Protein AF-A0A1H3QEQ7-F1 (afdb_monomer)

Foldseek 3Di:
DDDDDPVCLVVVVPPDDDPPDVPPDPDAPVVLQVVLCVPPNALQVAAAPPPRHRFHDKAFQPSDPQWDWHDPVPRDIDIDHSDSVRIGGHHPVVRVVVVVVVVVVVVVVVVVCVVVVVVVVD

Secondary structure (DSSP, 8-state):
-----TTHHHHHHHS---TTT-SS----HHHHHHHHHHHH--GGGSB-TTT-SBP-EEEE-S--TT-EEEE-SSS-EEEE-S-GGGEEEE-HHHHHHHHHHHHHHHHHHHHHHHHHHHHTT-

Mean predicted aligned error: 10.37 Å

Organism: NCBI:txid418495

Radius of gyration: 16.48 Å; Cα contacts (8 Å, |Δi|>4): 136; chains: 1; bounding box: 51×36×34 Å

Sequence (122 aa):
MPYVDPASWENYVETGHNKGIYRKVDITYQQAHVRVRERFGKAFEYPCVYCGQQAREWSYSGCCPDVMYGDNGHGVMMYYSPNPEMYYPQCRKCHAAYDRNMADTRAAYALLKRFLGTVKAA

Nearest PDB structures (foldseek):
  8zp7-assembly1_B  TM=4.572E-01  e=3.943E-01  Candidatus Cloacimonetes bacterium ADurb.Bin088
  5xy3-assembly1_Y  TM=2.276E-01  e=5.862E+00  Trichomonas vaginalis

pLDDT: mean 76.52, std 22.05, range [31.53, 98.38]

Solvent-accessible surface area (backbone atoms only — not comparable to full-atom values): 7415 Å² total; per-residue (Å²): 133,79,84,80,56,82,76,54,58,66,53,66,73,67,78,64,76,69,94,77,76,80,72,83,68,94,65,54,46,62,55,27,57,47,48,31,36,73,74,72,44,61,28,56,83,34,51,8,79,88,76,61,47,68,10,67,37,73,42,67,68,85,80,61,94,69,64,41,78,38,51,63,87,76,87,46,75,41,74,38,46,84,54,51,86,50,47,44,33,22,25,68,70,60,44,56,50,49,54,50,54,51,51,53,53,49,51,51,49,54,51,49,51,52,56,58,53,59,64,72,75,112

Structure (mmCIF, N/CA/C/O backbone):
data_AF-A0A1H3QEQ7-F1
#
_entry.id   AF-A0A1H3QEQ7-F1
#
loop_
_atom_site.group_PDB
_atom_site.id
_atom_site.type_symbol
_atom_site.label_atom_id
_atom_site.label_alt_id
_atom_site.label_comp_id
_atom_site.label_asym_id
_atom_site.label_entity_id
_atom_site.label_seq_id
_atom_site.pdbx_PDB_ins_code
_atom_site.Cartn_x
_atom_site.Cartn_y
_atom_site.Cartn_z
_atom_site.occupancy
_atom_site.B_iso_or_equiv
_atom_site.auth_seq_id
_atom_site.auth_comp_id
_atom_site.auth_asym_id
_atom_site.auth_atom_id
_atom_site.pdbx_PDB_model_num
ATOM 1 N N . MET A 1 1 ? -12.109 -11.736 8.891 1.00 36.56 1 MET A N 1
ATOM 2 C CA . MET A 1 1 ? -11.718 -12.633 7.782 1.00 36.56 1 MET A CA 1
ATOM 3 C C . MET A 1 1 ? -10.374 -13.236 8.139 1.00 36.56 1 MET A C 1
ATOM 5 O O . MET A 1 1 ? -9.576 -12.504 8.717 1.00 36.56 1 MET A O 1
ATOM 9 N N . PRO A 1 2 ? -10.174 -14.548 7.950 1.00 31.53 2 PRO A N 1
ATOM 10 C CA . PRO A 1 2 ? -9.074 -15.248 8.588 1.00 31.53 2 PRO A CA 1
ATOM 11 C C . PRO A 1 2 ? -7.748 -14.880 7.926 1.00 31.53 2 PRO A C 1
ATOM 13 O O . PRO A 1 2 ? -7.671 -14.687 6.715 1.00 31.53 2 PRO A O 1
ATOM 16 N 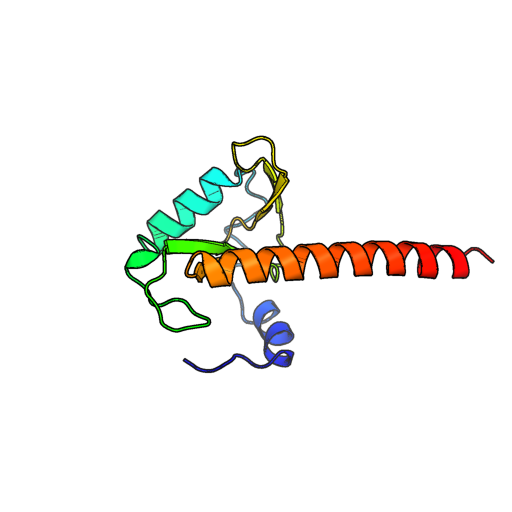N . TYR A 1 3 ? -6.727 -14.773 8.769 1.00 31.83 3 TYR A N 1
ATOM 17 C CA . TYR A 1 3 ? -5.324 -14.848 8.396 1.00 31.83 3 TYR A CA 1
ATOM 18 C C . TYR A 1 3 ? -5.139 -16.021 7.428 1.00 31.83 3 TYR A C 1
ATOM 20 O O . TYR A 1 3 ? -5.399 -17.168 7.793 1.00 31.83 3 TYR A O 1
ATOM 28 N N . VAL A 1 4 ? -4.770 -15.730 6.184 1.00 38.84 4 VAL A N 1
ATOM 29 C CA . VAL A 1 4 ? -4.324 -16.770 5.256 1.00 38.84 4 VAL A CA 1
ATOM 30 C C . VAL A 1 4 ? -2.939 -17.205 5.755 1.00 38.84 4 VAL A C 1
ATOM 32 O O . VAL A 1 4 ? -2.125 -16.350 6.087 1.00 38.84 4 VAL A O 1
ATOM 35 N N . ASP A 1 5 ? -2.703 -18.510 5.887 1.00 33.97 5 ASP A N 1
ATOM 36 C CA . ASP A 1 5 ? -1.471 -19.153 6.400 1.00 33.97 5 ASP A CA 1
ATOM 37 C C . ASP A 1 5 ? -0.335 -19.150 5.360 1.00 33.97 5 ASP A C 1
ATOM 39 O O . ASP A 1 5 ? -0.643 -19.581 4.249 1.00 33.97 5 ASP A O 1
ATOM 43 N N . PRO A 1 6 ? 0.914 -18.699 5.658 1.00 42.53 6 PRO A N 1
ATOM 44 C CA . PRO A 1 6 ? 2.067 -18.597 4.735 1.00 42.53 6 PRO A CA 1
ATOM 45 C C . PRO A 1 6 ? 2.229 -19.712 3.693 1.00 42.53 6 PRO A C 1
ATOM 47 O O . PRO A 1 6 ? 2.648 -19.440 2.568 1.00 42.53 6 PRO A O 1
ATOM 50 N N . ALA A 1 7 ? 1.841 -20.947 4.015 1.00 35.38 7 ALA A N 1
ATOM 51 C CA . ALA A 1 7 ? 1.874 -22.081 3.087 1.00 35.38 7 ALA A CA 1
ATOM 52 C C . ALA A 1 7 ? 0.805 -22.023 1.967 1.00 35.38 7 ALA A C 1
ATOM 54 O O . ALA A 1 7 ? 0.952 -22.637 0.915 1.00 35.38 7 ALA A O 1
ATOM 55 N N . SER A 1 8 ? -0.260 -21.238 2.127 1.00 39.00 8 SER A N 1
ATOM 56 C CA . SER A 1 8 ? -1.288 -21.001 1.100 1.00 39.00 8 SER A CA 1
ATOM 57 C C . SER A 1 8 ? -0.831 -20.080 -0.043 1.00 39.00 8 SER A C 1
ATOM 59 O O . SER A 1 8 ? -1.529 -19.967 -1.051 1.00 39.00 8 SER A O 1
ATOM 61 N N . TRP A 1 9 ? 0.358 -19.470 0.064 1.00 39.16 9 TRP A N 1
ATOM 62 C CA . TRP A 1 9 ? 0.957 -18.641 -0.982 1.00 39.16 9 TRP A CA 1
ATOM 63 C C . TRP A 1 9 ? 1.467 -19.506 -2.134 1.00 39.16 9 TRP A C 1
ATOM 65 O O . TRP A 1 9 ? 1.430 -19.054 -3.273 1.00 39.16 9 TRP A O 1
ATOM 75 N N . GLU A 1 10 ? 1.878 -20.749 -1.861 1.00 37.25 10 GLU A N 1
ATOM 76 C CA . GLU A 1 10 ? 2.266 -21.719 -2.893 1.00 37.25 10 GLU A CA 1
ATOM 77 C C . GLU A 1 10 ? 1.047 -22.116 -3.749 1.00 37.25 10 GLU A C 1
ATOM 79 O O . GLU A 1 10 ? 1.133 -22.150 -4.974 1.00 37.25 10 GLU A O 1
ATOM 84 N N . ASN A 1 11 ? -0.140 -22.241 -3.139 1.00 34.88 11 ASN A N 1
ATOM 85 C CA . ASN A 1 11 ? -1.393 -22.563 -3.842 1.00 34.88 11 ASN A CA 1
ATOM 86 C C . ASN A 1 11 ? -2.039 -21.369 -4.585 1.00 34.88 11 ASN A C 1
ATOM 88 O O . ASN A 1 11 ? -2.808 -21.567 -5.535 1.00 34.88 11 ASN A O 1
ATOM 92 N N . TYR A 1 12 ? -1.724 -20.123 -4.204 1.00 41.72 12 TYR A N 1
ATOM 93 C CA . TYR A 1 12 ? -2.185 -18.909 -4.904 1.00 41.72 12 TYR A CA 1
ATOM 94 C C . TYR A 1 12 ? -1.543 -18.745 -6.294 1.00 41.72 12 TYR A C 1
ATOM 96 O O . TYR A 1 12 ? -2.098 -18.069 -7.162 1.00 41.72 12 TYR A O 1
ATOM 104 N N . VAL A 1 13 ? -0.394 -19.387 -6.529 1.00 42.56 13 VAL A N 1
ATOM 105 C CA . VAL A 1 13 ? 0.276 -19.430 -7.840 1.00 42.56 13 VAL A CA 1
ATOM 106 C C . VAL A 1 13 ? -0.374 -20.469 -8.768 1.00 42.56 13 VAL A C 1
ATOM 108 O O . VAL A 1 13 ? -0.351 -20.312 -9.991 1.00 42.56 13 VAL A O 1
ATOM 111 N N . GLU A 1 14 ? -0.990 -21.514 -8.207 1.00 35.03 14 GLU A N 1
ATOM 112 C CA . GLU A 1 14 ? -1.419 -22.704 -8.955 1.00 35.03 14 GLU A CA 1
ATOM 113 C C . GLU A 1 14 ? -2.894 -22.689 -9.388 1.00 35.03 14 GLU A C 1
ATOM 115 O O . GLU A 1 14 ? -3.223 -23.205 -10.456 1.00 35.03 14 GLU A O 1
ATOM 120 N N . THR A 1 15 ? -3.791 -22.040 -8.638 1.00 38.28 15 THR A N 1
ATOM 121 C CA . THR A 1 15 ? -5.257 -22.151 -8.839 1.00 38.28 15 THR A CA 1
ATOM 122 C C . THR A 1 15 ? -5.878 -21.195 -9.869 1.00 38.28 15 THR A C 1
ATOM 124 O O . THR A 1 15 ? -7.097 -21.111 -9.995 1.00 38.28 15 THR A O 1
ATOM 127 N N . GLY A 1 16 ? -5.065 -20.557 -10.715 1.00 38.00 16 GLY A N 1
ATOM 128 C CA . GLY A 1 16 ? -5.565 -20.038 -11.992 1.00 38.00 16 GLY A CA 1
ATOM 129 C C . GLY A 1 16 ? -6.165 -18.631 -11.965 1.00 38.00 16 GLY A C 1
ATOM 130 O O . GLY A 1 16 ? -7.225 -18.393 -12.546 1.00 38.00 16 GLY A O 1
ATOM 131 N N . HIS A 1 17 ? -5.433 -17.647 -11.436 1.00 41.78 17 HIS A N 1
ATOM 132 C CA . HIS A 1 17 ? -5.620 -16.273 -11.903 1.00 41.78 17 HIS A CA 1
ATOM 133 C C . HIS A 1 17 ? -5.216 -16.185 -13.370 1.00 41.78 17 HIS A C 1
ATOM 135 O O . HIS A 1 17 ? -4.039 -16.292 -13.705 1.00 41.78 17 HIS A O 1
ATOM 141 N N . ASN A 1 18 ? -6.233 -16.045 -14.225 1.00 43.78 18 ASN A N 1
ATOM 142 C CA . ASN A 1 18 ? -6.194 -15.593 -15.613 1.00 43.78 18 ASN A CA 1
ATOM 143 C C . ASN A 1 18 ? -4.773 -15.268 -16.103 1.00 43.78 18 ASN A C 1
ATOM 145 O O . ASN A 1 18 ? -4.347 -14.110 -16.111 1.00 43.78 18 ASN A O 1
ATOM 149 N N . LYS A 1 19 ? -4.055 -16.299 -16.572 1.00 40.03 19 LYS A N 1
ATOM 150 C CA . LYS A 1 19 ? -2.711 -16.210 -17.175 1.00 40.03 19 LYS A CA 1
ATOM 151 C C . LYS A 1 19 ? -2.664 -15.320 -18.440 1.00 40.03 19 LYS A C 1
ATOM 153 O O . LYS A 1 19 ? -1.672 -15.332 -19.159 1.00 40.03 19 LYS A O 1
ATOM 158 N N . GLY A 1 20 ? -3.723 -14.557 -18.734 1.00 36.56 20 GLY A N 1
ATOM 159 C CA . GLY A 1 20 ? -3.948 -13.871 -20.002 1.00 36.56 20 GLY A CA 1
ATOM 160 C C . GLY A 1 20 ? -4.218 -12.361 -19.974 1.00 36.56 20 GLY A C 1
ATOM 161 O O . GLY A 1 20 ? -4.285 -11.809 -21.065 1.00 36.56 20 GLY A O 1
ATOM 162 N N . ILE A 1 21 ? -4.363 -11.661 -18.830 1.00 44.69 21 ILE A N 1
ATOM 163 C CA . ILE A 1 21 ? -4.815 -10.239 -18.866 1.00 44.69 21 ILE A CA 1
ATOM 164 C C . ILE A 1 21 ? -3.804 -9.211 -18.322 1.00 44.69 21 ILE A C 1
ATOM 166 O O . ILE A 1 21 ? -3.684 -8.133 -18.897 1.00 44.69 21 ILE A O 1
ATOM 170 N N . TYR A 1 22 ? -2.988 -9.521 -17.311 1.00 49.44 22 TYR A N 1
ATOM 171 C CA . TYR A 1 22 ? -1.982 -8.568 -16.792 1.00 49.44 22 TYR A CA 1
ATOM 172 C C . TYR A 1 22 ? -0.585 -8.804 -17.379 1.00 49.44 22 TYR A C 1
ATOM 174 O O . TYR A 1 22 ? 0.432 -8.712 -16.696 1.00 49.44 22 TYR A O 1
ATOM 182 N N . ARG A 1 23 ? -0.533 -9.123 -18.679 1.00 47.25 23 ARG A N 1
ATOM 183 C CA . ARG A 1 23 ? 0.700 -9.240 -19.466 1.00 47.25 23 ARG A CA 1
ATOM 184 C C . ARG A 1 23 ? 1.448 -7.907 -19.406 1.00 47.25 23 ARG A C 1
ATOM 186 O O . ARG A 1 23 ? 1.072 -6.993 -20.125 1.00 47.25 23 ARG A O 1
ATOM 193 N N . LYS A 1 24 ? 2.467 -7.815 -18.539 1.00 52.47 24 LYS A N 1
ATOM 194 C CA . LYS A 1 24 ? 3.504 -6.766 -18.483 1.00 52.47 24 LYS A CA 1
ATOM 195 C C . LYS A 1 24 ? 2.983 -5.392 -18.932 1.00 52.47 24 LYS A C 1
ATOM 197 O O . LYS A 1 24 ? 3.423 -4.850 -19.941 1.00 52.47 24 LYS A O 1
ATOM 202 N N . VAL A 1 25 ? 1.951 -4.898 -18.249 1.00 59.72 25 VAL A N 1
ATOM 203 C CA . VAL A 1 25 ? 1.358 -3.610 -18.606 1.00 59.72 25 VAL A CA 1
ATOM 204 C C . VAL A 1 25 ? 2.276 -2.537 -18.038 1.00 59.72 25 VAL A C 1
ATOM 206 O O . VAL A 1 25 ? 2.418 -2.458 -16.820 1.00 59.72 25 VAL A O 1
ATOM 209 N N . ASP A 1 26 ? 2.896 -1.740 -18.908 1.00 77.38 26 ASP A N 1
ATOM 210 C CA . ASP A 1 26 ? 3.655 -0.553 -18.509 1.00 77.38 26 ASP A CA 1
ATOM 211 C C . ASP A 1 26 ? 2.677 0.496 -17.968 1.00 77.38 26 ASP A C 1
ATOM 213 O O . ASP A 1 26 ? 2.206 1.380 -18.683 1.00 77.38 26 ASP A O 1
ATOM 217 N N . ILE A 1 27 ? 2.309 0.349 -16.696 1.00 90.00 27 ILE A N 1
ATOM 218 C CA . ILE A 1 27 ? 1.569 1.361 -15.952 1.00 90.00 27 ILE A CA 1
ATOM 219 C C . ILE A 1 27 ? 2.472 1.993 -14.911 1.00 90.00 27 ILE A C 1
ATOM 221 O O . ILE A 1 27 ? 3.366 1.348 -14.381 1.00 90.00 27 ILE A O 1
ATOM 225 N N . THR A 1 28 ? 2.204 3.244 -14.571 1.00 92.88 28 THR A N 1
ATOM 226 C CA . THR A 1 28 ? 2.872 3.930 -13.469 1.00 92.88 28 THR A CA 1
ATOM 227 C C . THR A 1 28 ? 2.273 3.534 -12.121 1.00 92.88 28 THR A C 1
ATOM 229 O O . THR A 1 28 ? 1.140 3.048 -12.034 1.00 92.88 28 THR A O 1
ATOM 232 N N . TYR A 1 29 ? 2.995 3.844 -11.042 1.00 93.50 29 TYR A N 1
ATOM 233 C CA . TYR A 1 29 ? 2.492 3.747 -9.669 1.00 93.50 29 TYR A CA 1
ATOM 234 C C . TYR A 1 29 ? 1.114 4.410 -9.512 1.00 93.50 29 TYR A C 1
ATOM 236 O O . TYR A 1 29 ? 0.196 3.856 -8.906 1.00 93.50 29 TYR A O 1
ATOM 244 N N . GLN A 1 30 ? 0.938 5.590 -10.113 1.00 95.44 30 GLN A N 1
ATOM 245 C CA . GLN A 1 30 ? -0.313 6.332 -10.006 1.00 95.44 30 GLN A CA 1
ATOM 246 C C . GLN A 1 30 ? -1.461 5.655 -10.743 1.00 95.44 30 GLN A C 1
ATOM 248 O O . GLN A 1 30 ? -2.576 5.593 -10.226 1.00 95.44 30 GLN A O 1
ATOM 253 N N . GLN A 1 31 ? -1.190 5.081 -11.913 1.00 95.00 31 GLN A N 1
ATOM 254 C CA . GLN A 1 31 ? -2.179 4.292 -12.641 1.00 95.00 31 GLN A CA 1
ATOM 255 C C . GLN A 1 31 ? -2.566 3.021 -11.876 1.00 95.00 31 GLN A C 1
ATOM 257 O O . GLN A 1 31 ? -3.745 2.669 -11.858 1.00 95.00 31 GLN A O 1
ATOM 262 N N . ALA A 1 32 ? -1.629 2.373 -11.176 1.00 94.38 32 ALA A N 1
ATOM 263 C CA . ALA A 1 32 ? -1.954 1.261 -10.282 1.00 94.38 32 ALA A CA 1
ATOM 264 C C . ALA A 1 32 ? -2.936 1.702 -9.181 1.00 94.38 32 ALA A C 1
ATOM 266 O O . ALA A 1 32 ? -3.997 1.104 -9.017 1.00 94.38 32 ALA A O 1
ATOM 267 N N . HIS A 1 33 ? -2.662 2.820 -8.503 1.00 95.94 33 HIS A N 1
ATOM 268 C CA . HIS A 1 33 ? -3.558 3.376 -7.480 1.00 95.94 33 HIS A CA 1
ATOM 269 C C . HIS A 1 33 ? -4.909 3.865 -8.021 1.00 95.94 33 HIS A C 1
ATOM 271 O O . HIS A 1 33 ? -5.904 3.870 -7.290 1.00 95.94 33 HIS A O 1
ATOM 277 N N . VAL A 1 34 ? -4.982 4.292 -9.283 1.00 95.81 34 VAL A N 1
ATOM 278 C CA . VAL A 1 34 ? -6.260 4.555 -9.959 1.00 95.81 34 VAL A CA 1
ATOM 279 C C . VAL A 1 34 ? -7.055 3.258 -10.086 1.00 95.81 34 VAL A C 1
ATOM 281 O O . VAL A 1 34 ? -8.188 3.221 -9.616 1.00 95.81 34 VAL A O 1
ATOM 284 N N . ARG A 1 35 ? -6.449 2.172 -10.581 1.00 95.31 35 ARG A N 1
ATOM 285 C CA . ARG A 1 35 ? -7.135 0.877 -10.736 1.00 95.31 35 ARG A CA 1
ATOM 286 C C . ARG A 1 35 ? -7.671 0.317 -9.424 1.00 95.31 35 ARG A C 1
ATOM 288 O O . ARG A 1 35 ? -8.785 -0.195 -9.399 1.00 95.31 35 ARG A O 1
ATOM 295 N N . VAL A 1 36 ? -6.917 0.429 -8.327 1.00 96.19 36 VAL A N 1
ATOM 296 C CA . VAL A 1 36 ? -7.396 -0.002 -6.998 1.00 96.19 36 VAL A CA 1
ATOM 297 C C . VAL A 1 36 ? -8.657 0.768 -6.607 1.00 96.19 36 VAL A C 1
ATOM 299 O O . VAL A 1 36 ? -9.636 0.169 -6.168 1.00 96.19 36 VAL A O 1
ATOM 302 N N . ARG A 1 37 ? -8.667 2.089 -6.824 1.00 96.75 37 ARG A N 1
ATOM 303 C CA . ARG A 1 37 ? -9.830 2.935 -6.524 1.00 96.75 37 ARG A CA 1
ATOM 304 C C . ARG A 1 37 ? -11.017 2.667 -7.440 1.00 96.75 37 ARG A C 1
ATOM 306 O O . ARG A 1 37 ? -12.144 2.718 -6.971 1.00 96.75 37 ARG A O 1
ATOM 313 N N . GLU A 1 38 ? -10.789 2.383 -8.715 1.00 95.62 38 GLU A N 1
ATOM 314 C CA . GLU A 1 38 ? -11.858 2.016 -9.651 1.00 95.62 38 GLU A CA 1
ATOM 315 C C . GLU A 1 38 ? -12.462 0.650 -9.310 1.00 95.62 38 GLU A C 1
ATOM 317 O O . GLU A 1 38 ? -13.672 0.468 -9.404 1.00 95.62 38 GLU A O 1
ATOM 322 N N . ARG A 1 39 ? -11.629 -0.309 -8.885 1.00 95.50 39 ARG A N 1
ATOM 323 C CA . ARG A 1 39 ? -12.061 -1.675 -8.581 1.00 95.50 39 ARG A CA 1
ATOM 324 C C . ARG A 1 39 ? -12.761 -1.798 -7.230 1.00 95.50 39 ARG A C 1
ATOM 326 O O . ARG A 1 39 ? -13.757 -2.514 -7.144 1.00 95.50 39 ARG A O 1
ATOM 333 N N . PHE A 1 40 ? -12.225 -1.157 -6.193 1.00 94.50 40 PHE A N 1
ATOM 334 C CA . PHE A 1 40 ? -12.689 -1.314 -4.811 1.00 94.50 40 PHE A CA 1
ATOM 335 C C . PHE A 1 40 ? -13.259 -0.034 -4.202 1.00 94.50 40 PHE A C 1
ATOM 337 O O . PHE A 1 40 ? -13.753 -0.068 -3.090 1.00 94.50 40 PHE A O 1
ATOM 344 N N . GLY A 1 41 ? -13.198 1.112 -4.873 1.00 97.19 41 GLY A N 1
ATOM 345 C CA . GLY A 1 41 ? -13.613 2.376 -4.272 1.00 97.19 41 GLY A CA 1
ATOM 346 C C . GLY A 1 41 ? -12.551 2.994 -3.359 1.00 97.19 41 GLY A C 1
ATOM 347 O O . GLY A 1 41 ? -11.337 2.768 -3.469 1.00 97.19 41 GLY A O 1
ATOM 348 N N . LYS A 1 42 ? -12.990 3.885 -2.474 1.00 97.75 42 LYS A N 1
ATOM 349 C CA . LYS A 1 42 ? -12.103 4.681 -1.624 1.00 97.75 42 LYS A CA 1
ATOM 350 C C . LYS A 1 42 ? -11.714 3.867 -0.395 1.00 97.75 42 LYS A C 1
ATOM 352 O O . LYS A 1 42 ? -12.556 3.278 0.267 1.00 97.75 42 LYS A O 1
ATOM 357 N N . ALA A 1 43 ? -10.439 3.920 -0.011 1.00 97.56 43 ALA A N 1
ATOM 358 C CA . ALA A 1 43 ? -9.936 3.152 1.131 1.00 97.56 43 ALA A CA 1
ATOM 359 C C . ALA A 1 43 ? -10.732 3.392 2.428 1.00 97.56 43 ALA A C 1
ATOM 361 O O . ALA A 1 43 ? -10.922 2.467 3.204 1.00 97.56 43 ALA A O 1
ATOM 362 N N . PHE A 1 44 ? -11.241 4.610 2.656 1.00 97.31 44 PHE A N 1
ATOM 363 C CA . PHE A 1 44 ? -11.985 4.941 3.877 1.00 97.31 44 PHE A CA 1
ATOM 364 C C . PHE A 1 44 ? -13.344 4.251 4.018 1.00 97.31 44 PHE A C 1
ATOM 366 O O . PHE A 1 44 ? -13.945 4.336 5.091 1.00 97.31 44 PHE A O 1
ATOM 373 N N . GLU A 1 45 ? -13.831 3.609 2.959 1.00 97.56 45 GLU A N 1
ATOM 374 C CA . GLU A 1 45 ? -15.035 2.772 2.973 1.00 97.56 45 GLU A CA 1
ATOM 375 C C . GLU A 1 45 ? -14.766 1.417 3.651 1.00 97.56 45 GLU A C 1
ATOM 377 O O . GLU A 1 45 ? -15.698 0.674 3.944 1.00 97.56 45 GLU A O 1
ATOM 382 N N . TYR A 1 46 ? -13.498 1.123 3.965 1.00 97.75 46 TYR A N 1
ATOM 383 C CA . TYR A 1 46 ? -13.050 -0.120 4.574 1.00 97.75 46 TYR A CA 1
ATOM 384 C C . TYR A 1 46 ? -12.382 0.114 5.940 1.00 97.75 46 TYR A C 1
ATOM 386 O O . TYR A 1 46 ? -11.730 1.145 6.169 1.00 97.75 46 TYR A O 1
ATOM 394 N N . PRO A 1 47 ? -12.488 -0.855 6.866 1.00 97.69 47 PRO A N 1
ATOM 395 C CA . PRO A 1 47 ? -11.646 -0.879 8.051 1.00 97.69 47 PRO A CA 1
ATOM 396 C C . PRO A 1 47 ? -10.194 -1.187 7.662 1.00 97.69 47 PRO A C 1
ATOM 398 O O . PRO A 1 47 ? -9.918 -1.960 6.746 1.00 97.69 47 PRO A O 1
ATOM 401 N N . CYS A 1 48 ? -9.252 -0.600 8.391 1.00 97.88 48 CYS A N 1
ATOM 402 C CA . CYS A 1 48 ? -7.835 -0.921 8.310 1.00 97.88 48 CYS A CA 1
ATOM 403 C C . CYS A 1 48 ? -7.636 -2.400 8.631 1.00 97.88 48 CYS A C 1
ATOM 405 O O . CYS A 1 48 ? -8.038 -2.853 9.706 1.00 97.88 48 CYS A O 1
ATOM 407 N N . VAL A 1 49 ? -6.949 -3.119 7.744 1.00 95.62 49 VAL A N 1
ATOM 408 C CA . VAL A 1 49 ? -6.748 -4.569 7.876 1.00 95.62 49 VAL A CA 1
ATOM 409 C C . VAL A 1 49 ? -6.010 -4.966 9.163 1.00 95.62 49 VAL A C 1
ATOM 411 O O . VAL A 1 49 ? -6.229 -6.055 9.681 1.00 95.62 49 VAL A O 1
ATOM 414 N N . TYR A 1 50 ? -5.179 -4.076 9.719 1.00 94.19 50 TYR A N 1
ATOM 415 C CA . TYR A 1 50 ? -4.360 -4.377 10.898 1.00 94.19 50 TYR A CA 1
ATOM 416 C C . TYR A 1 50 ? -4.982 -3.970 12.233 1.00 94.19 50 TYR A C 1
ATOM 418 O O . TYR A 1 50 ? -4.751 -4.633 13.238 1.00 94.19 50 TYR A O 1
ATOM 426 N N . CYS A 1 51 ? -5.728 -2.863 12.280 1.00 97.12 51 CYS A N 1
ATOM 427 C CA . CYS A 1 51 ? -6.211 -2.303 13.550 1.00 97.12 51 CYS A CA 1
ATOM 428 C C . CYS A 1 51 ? -7.717 -2.033 13.595 1.00 97.12 51 CYS A C 1
ATOM 430 O O . CYS A 1 51 ? -8.208 -1.516 14.596 1.00 97.12 51 CYS A O 1
ATOM 432 N N . GLY A 1 52 ? -8.451 -2.312 12.516 1.00 97.44 52 GLY A N 1
ATOM 433 C CA . GLY A 1 52 ? -9.900 -2.113 12.426 1.00 97.44 52 GLY A CA 1
ATOM 434 C C . GLY A 1 52 ? -10.363 -0.654 12.335 1.00 97.44 52 GLY A C 1
ATOM 435 O O . GLY A 1 52 ? -11.500 -0.407 11.948 1.00 97.44 52 GLY A O 1
ATOM 436 N N . GLN A 1 53 ? -9.501 0.324 12.635 1.00 97.69 53 GLN A N 1
ATOM 437 C CA . GLN A 1 53 ? -9.804 1.754 12.481 1.00 97.69 53 GLN A CA 1
ATOM 438 C C . GLN A 1 53 ? -10.071 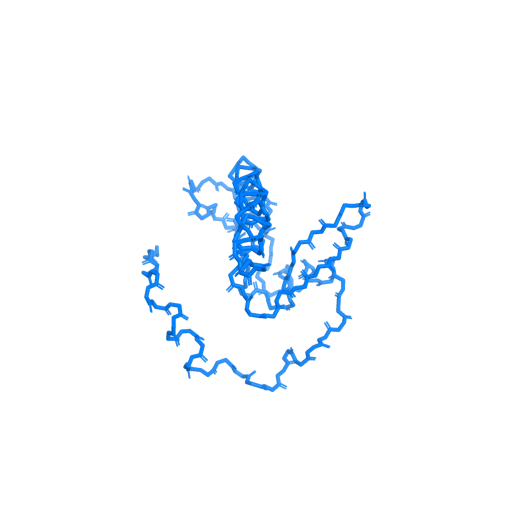2.116 11.021 1.00 97.69 53 GLN A C 1
ATOM 440 O O . GLN A 1 53 ? -9.562 1.450 10.130 1.00 97.69 53 GLN A O 1
ATOM 445 N N . GLN A 1 54 ? -10.791 3.207 10.752 1.00 98.38 54 GLN A N 1
ATOM 446 C CA . GLN A 1 54 ? -11.081 3.619 9.375 1.00 98.38 54 GLN A CA 1
ATOM 447 C C . GLN A 1 54 ? -9.792 3.773 8.546 1.00 98.38 54 GLN A C 1
ATOM 449 O O . GLN A 1 54 ? -8.875 4.515 8.927 1.00 98.38 54 GLN A O 1
ATOM 454 N N . ALA A 1 55 ? -9.716 3.081 7.407 1.00 98.25 55 ALA A N 1
ATOM 455 C CA . ALA A 1 55 ? -8.582 3.216 6.510 1.00 98.25 55 ALA A CA 1
ATOM 456 C C . ALA A 1 55 ? -8.562 4.601 5.843 1.00 98.25 55 ALA A C 1
ATOM 458 O O . ALA A 1 55 ? -9.543 5.345 5.803 1.00 98.25 55 ALA A O 1
ATOM 459 N N . ARG A 1 56 ? -7.389 4.994 5.359 1.00 97.88 56 ARG A N 1
ATOM 460 C CA . ARG A 1 56 ? -7.181 6.259 4.642 1.00 97.88 56 ARG A CA 1
ATOM 461 C C . ARG A 1 56 ? -6.486 6.044 3.311 1.00 97.88 56 ARG A C 1
ATOM 463 O O . ARG A 1 56 ? -6.661 6.860 2.413 1.00 97.88 56 ARG A O 1
ATOM 470 N N . GLU A 1 57 ? -5.736 4.957 3.186 1.00 97.06 57 GLU A N 1
ATOM 471 C CA . GLU A 1 57 ? -4.854 4.691 2.061 1.00 97.06 57 GLU A CA 1
ATOM 472 C C . GLU A 1 57 ? -4.978 3.229 1.632 1.00 97.06 57 GLU A C 1
ATOM 474 O O . GLU A 1 57 ? -5.265 2.347 2.443 1.00 97.06 57 GLU A O 1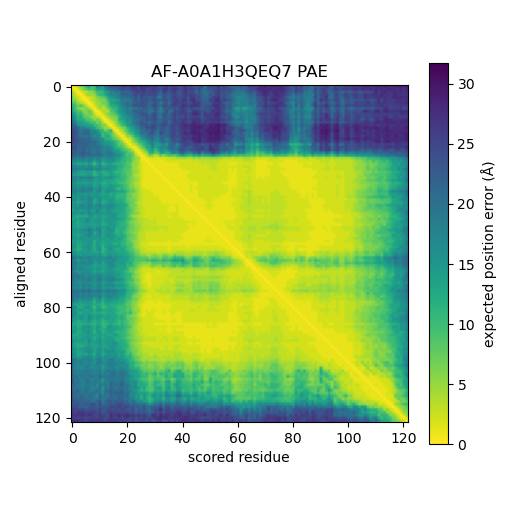
ATOM 479 N N . TRP A 1 58 ? -4.767 2.996 0.341 1.00 97.06 58 TRP A N 1
ATOM 480 C CA . TRP A 1 58 ? -4.486 1.671 -0.195 1.00 97.06 58 TRP A CA 1
ATOM 481 C C . TRP A 1 58 ? -2.976 1.466 -0.153 1.00 97.06 58 TRP A C 1
ATOM 483 O O . TRP A 1 58 ? -2.235 2.370 -0.533 1.00 97.06 58 TRP A O 1
ATOM 493 N N . SER A 1 59 ? -2.523 0.303 0.293 1.00 94.44 59 SER A N 1
ATOM 494 C CA . SER A 1 59 ? -1.103 -0.016 0.428 1.00 94.44 59 SER A CA 1
ATOM 495 C C . SER A 1 59 ? -0.798 -1.344 -0.245 1.00 94.44 59 SER A C 1
ATOM 497 O O . SER A 1 59 ? -1.548 -2.305 -0.072 1.00 94.44 59 SER A O 1
ATOM 499 N N . TYR A 1 60 ? 0.281 -1.388 -1.023 1.00 92.69 60 TYR A N 1
ATOM 500 C CA . TYR A 1 60 ? 0.710 -2.590 -1.729 1.00 92.69 60 TYR A CA 1
ATOM 501 C C . TYR A 1 60 ? 1.266 -3.637 -0.749 1.00 92.69 60 TYR A C 1
ATOM 503 O O . TYR A 1 60 ? 2.100 -3.335 0.102 1.00 92.69 60 TYR A O 1
ATOM 511 N N 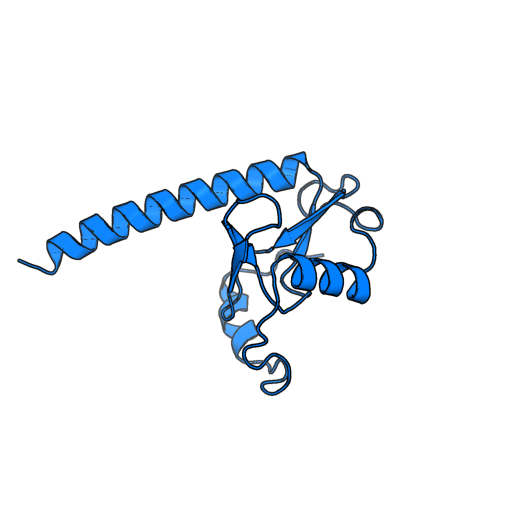. SER A 1 61 ? 0.834 -4.889 -0.897 1.00 85.19 61 SER A N 1
ATOM 512 C CA . SER A 1 61 ? 1.193 -6.012 -0.028 1.00 85.19 61 SER A CA 1
ATOM 513 C C . SER A 1 61 ? 2.655 -6.441 -0.142 1.00 85.19 61 SER A C 1
ATOM 515 O O . SER A 1 61 ? 3.184 -7.033 0.788 1.00 85.19 61 SER A O 1
ATOM 517 N N . GLY A 1 62 ? 3.349 -6.157 -1.245 1.00 81.50 62 GLY A N 1
ATOM 518 C CA . GLY A 1 62 ? 4.742 -6.586 -1.416 1.00 81.50 62 GLY A CA 1
ATOM 519 C C . GLY A 1 62 ? 4.928 -8.063 -1.780 1.00 81.50 62 GLY A C 1
ATOM 520 O O . GLY A 1 62 ? 6.071 -8.488 -1.919 1.00 81.50 62 GLY A O 1
ATOM 521 N N . CYS A 1 63 ? 3.850 -8.833 -1.952 1.00 73.25 63 CYS A N 1
ATOM 522 C CA . CYS A 1 63 ? 3.906 -10.292 -2.107 1.00 73.25 63 CYS A CA 1
ATOM 523 C C . CYS A 1 63 ? 3.647 -10.797 -3.537 1.00 73.25 63 CYS A C 1
ATOM 525 O O . CYS A 1 63 ? 3.444 -11.997 -3.713 1.00 73.25 63 CYS A O 1
ATOM 527 N N . CYS A 1 64 ? 3.616 -9.931 -4.556 1.00 75.06 64 CYS A N 1
ATOM 528 C CA . CYS A 1 64 ? 3.253 -10.358 -5.908 1.00 75.06 64 CYS A CA 1
ATOM 529 C C . CYS A 1 64 ? 4.473 -10.759 -6.768 1.00 75.06 64 CYS A C 1
ATOM 531 O O . CYS A 1 64 ? 5.546 -10.159 -6.644 1.00 75.06 64 CYS A O 1
ATOM 533 N N . PRO A 1 65 ? 4.326 -11.759 -7.662 1.00 66.25 65 PRO A N 1
ATOM 534 C CA . PRO A 1 65 ? 5.389 -12.173 -8.584 1.00 66.25 65 PRO A CA 1
ATOM 535 C C . PRO A 1 65 ? 5.638 -11.152 -9.707 1.00 66.25 65 PRO A C 1
ATOM 537 O O . PRO A 1 65 ? 6.711 -11.131 -10.304 1.00 66.25 65 PRO A O 1
ATOM 540 N N . ASP A 1 66 ? 4.663 -10.292 -9.992 1.00 73.31 66 ASP A N 1
ATOM 541 C CA . ASP A 1 66 ? 4.684 -9.241 -11.010 1.00 73.31 66 ASP A CA 1
ATOM 542 C C . ASP A 1 66 ? 4.989 -7.857 -10.412 1.00 73.31 66 ASP A C 1
ATOM 544 O O . ASP A 1 66 ? 4.393 -6.847 -10.790 1.00 73.31 66 ASP A O 1
ATOM 548 N N . VAL A 1 67 ? 5.910 -7.810 -9.445 1.00 84.50 67 VAL A N 1
ATOM 549 C CA . VAL A 1 67 ? 6.284 -6.564 -8.773 1.00 84.50 67 VAL A CA 1
ATOM 550 C C . VAL A 1 67 ? 6.926 -5.575 -9.751 1.00 84.50 67 VAL A C 1
ATOM 552 O O . VAL A 1 67 ? 7.831 -5.907 -10.518 1.00 84.50 67 VAL A O 1
ATOM 555 N N . MET A 1 68 ? 6.477 -4.326 -9.689 1.00 87.69 68 MET A N 1
ATOM 556 C CA . MET A 1 68 ? 7.016 -3.199 -10.442 1.00 87.69 68 MET A CA 1
ATOM 557 C C . MET A 1 68 ? 7.723 -2.217 -9.501 1.00 87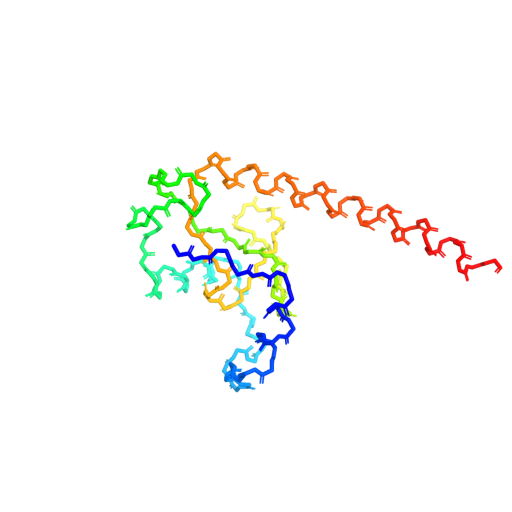.69 68 MET A C 1
ATOM 559 O O . MET A 1 68 ? 7.463 -2.195 -8.296 1.00 87.69 68 MET A O 1
ATOM 563 N N . TYR A 1 69 ? 8.619 -1.395 -10.050 1.00 87.81 69 TYR A N 1
ATOM 564 C CA . TYR A 1 69 ? 9.353 -0.359 -9.318 1.00 87.81 69 TYR A CA 1
ATOM 565 C C . TYR A 1 69 ? 9.344 0.942 -10.119 1.00 87.81 69 TYR A C 1
ATOM 567 O O . TYR A 1 69 ? 9.666 0.939 -11.306 1.00 87.81 69 TYR A O 1
ATOM 575 N N . GLY A 1 70 ? 8.921 2.044 -9.504 1.00 86.56 70 GLY A N 1
ATOM 576 C CA . GLY A 1 70 ? 8.662 3.287 -10.229 1.00 86.56 70 GLY A CA 1
ATOM 577 C C . GLY A 1 70 ? 8.378 4.470 -9.317 1.00 86.56 70 GLY A C 1
ATOM 578 O O . GLY A 1 70 ? 8.172 4.306 -8.118 1.00 86.56 70 GLY A O 1
ATOM 579 N N . ASP A 1 71 ? 8.375 5.662 -9.904 1.00 91.06 71 ASP A N 1
ATOM 580 C CA . ASP A 1 71 ? 8.159 6.917 -9.189 1.00 91.06 71 ASP A CA 1
ATOM 581 C C . ASP A 1 71 ? 6.712 7.044 -8.690 1.00 91.06 71 ASP A C 1
ATOM 583 O O . ASP A 1 71 ? 5.757 6.787 -9.429 1.00 91.06 71 ASP A O 1
ATOM 587 N N . ASN A 1 72 ? 6.542 7.467 -7.438 1.00 89.75 72 ASN A N 1
ATOM 588 C CA . ASN A 1 72 ? 5.238 7.697 -6.822 1.00 89.75 72 ASN A CA 1
ATOM 589 C C . ASN A 1 72 ? 4.621 9.072 -7.150 1.00 89.75 72 ASN A C 1
ATOM 591 O O . ASN A 1 72 ? 3.711 9.509 -6.455 1.00 89.75 72 ASN A O 1
ATOM 595 N N . GLY A 1 73 ? 5.097 9.785 -8.165 1.00 88.94 73 GLY A N 1
ATOM 596 C CA . GLY A 1 73 ? 4.701 11.153 -8.509 1.00 88.94 73 GLY A CA 1
ATOM 597 C C . GLY A 1 73 ? 5.383 12.252 -7.683 1.00 88.94 73 GLY A C 1
ATOM 598 O O . GLY A 1 73 ? 5.111 13.427 -7.923 1.00 88.94 73 GLY A O 1
ATOM 599 N N . HIS A 1 74 ? 6.247 11.900 -6.726 1.00 89.69 74 HIS A N 1
ATOM 600 C CA . HIS A 1 74 ? 6.950 12.840 -5.846 1.00 89.69 74 HIS A CA 1
ATOM 601 C C . HIS A 1 74 ? 8.476 12.649 -5.843 1.00 89.69 74 HIS A C 1
ATOM 603 O O . HIS A 1 74 ? 9.143 13.125 -4.925 1.00 89.69 74 HIS A O 1
ATOM 609 N N . GLY A 1 75 ? 9.050 11.955 -6.832 1.00 89.25 75 GLY A N 1
ATOM 610 C CA . GLY A 1 75 ? 10.496 11.706 -6.872 1.00 89.25 75 GLY A CA 1
ATOM 611 C C . GLY A 1 75 ? 10.943 10.528 -6.002 1.00 89.25 75 GLY A C 1
ATOM 612 O O . GLY A 1 75 ? 12.143 10.295 -5.855 1.00 89.25 75 GLY A O 1
ATOM 613 N N . VAL A 1 76 ? 10.003 9.807 -5.376 1.00 86.00 76 VAL A N 1
ATOM 614 C CA . VAL A 1 76 ? 10.301 8.665 -4.506 1.00 86.00 76 VAL A CA 1
ATOM 615 C C . VAL A 1 76 ? 9.925 7.381 -5.224 1.00 86.00 76 VAL A C 1
ATOM 617 O O . VAL A 1 76 ? 8.771 7.158 -5.593 1.00 86.00 76 VAL A O 1
ATOM 620 N N . MET A 1 77 ? 10.916 6.514 -5.392 1.00 84.25 77 MET A N 1
ATOM 621 C CA . MET A 1 77 ? 10.736 5.225 -6.040 1.00 84.25 77 MET A CA 1
ATOM 622 C C . MET A 1 77 ? 10.089 4.222 -5.081 1.00 84.25 77 MET A C 1
ATOM 624 O O . MET A 1 77 ? 10.600 3.968 -3.990 1.00 84.25 77 MET A O 1
ATOM 628 N N . MET A 1 78 ? 8.977 3.631 -5.504 1.00 87.62 78 MET A N 1
ATOM 629 C CA . MET A 1 78 ? 8.165 2.709 -4.716 1.00 87.62 78 MET A CA 1
ATOM 630 C C . MET A 1 78 ? 7.908 1.418 -5.487 1.00 87.62 78 MET A C 1
ATOM 632 O O . MET A 1 78 ? 7.865 1.394 -6.719 1.00 87.62 78 MET A O 1
ATOM 636 N N . TYR A 1 79 ? 7.718 0.332 -4.740 1.00 89.38 79 TYR A N 1
ATOM 637 C CA . TYR A 1 79 ? 7.234 -0.922 -5.305 1.00 89.38 79 TYR A CA 1
ATOM 638 C C . TYR A 1 79 ? 5.712 -0.892 -5.431 1.00 89.38 79 TYR A C 1
ATOM 640 O O . TYR A 1 79 ? 5.029 -0.367 -4.551 1.00 89.38 79 TYR A O 1
ATOM 648 N N . TYR A 1 80 ? 5.186 -1.473 -6.503 1.00 91.06 80 TYR A N 1
ATOM 649 C CA . TYR A 1 80 ? 3.751 -1.548 -6.769 1.00 91.06 80 TYR A CA 1
ATOM 650 C C . TYR A 1 80 ? 3.412 -2.777 -7.618 1.00 91.06 80 TYR A C 1
ATOM 652 O O . TYR A 1 80 ? 4.308 -3.474 -8.092 1.00 91.06 80 TYR A O 1
ATOM 660 N N . SER A 1 81 ? 2.121 -3.042 -7.808 1.00 90.94 81 SER A N 1
ATOM 661 C CA . SER A 1 81 ? 1.623 -4.112 -8.676 1.00 90.94 81 SER A CA 1
ATOM 662 C C . SER A 1 81 ? 0.550 -3.565 -9.617 1.00 90.94 81 SER A C 1
ATOM 664 O O . SER A 1 81 ? -0.236 -2.707 -9.208 1.00 90.94 81 SER A O 1
ATOM 666 N N . PRO A 1 82 ? 0.458 -4.055 -10.863 1.00 89.62 82 PRO A N 1
ATOM 6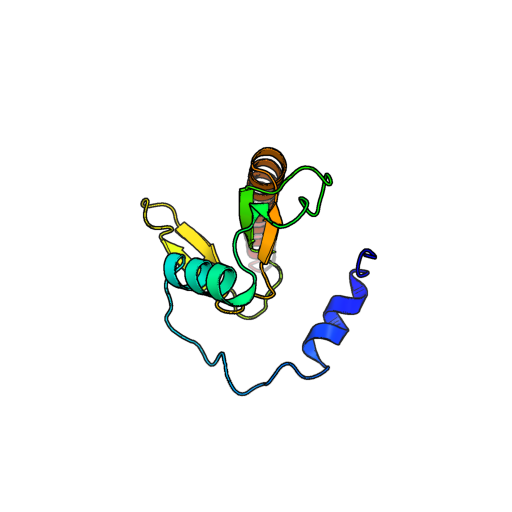67 C CA . PRO A 1 82 ? -0.654 -3.722 -11.743 1.00 89.62 82 PRO A CA 1
ATOM 668 C C . PRO A 1 82 ? -1.965 -4.415 -11.352 1.00 89.62 82 PRO A C 1
ATOM 670 O O . PRO A 1 82 ? -3.013 -4.022 -11.880 1.00 89.62 82 PRO A O 1
ATOM 673 N N . ASN A 1 83 ? -1.911 -5.421 -10.468 1.00 89.31 83 ASN A N 1
ATOM 674 C CA . ASN A 1 83 ? -3.067 -6.145 -9.957 1.00 89.31 83 ASN A CA 1
ATOM 675 C C . ASN A 1 83 ? -3.652 -5.439 -8.714 1.00 89.31 83 ASN A C 1
ATOM 677 O O . ASN A 1 83 ? -2.999 -5.408 -7.665 1.00 89.31 83 ASN A O 1
ATOM 681 N N . PRO A 1 84 ? -4.898 -4.927 -8.781 1.00 91.75 84 PRO A N 1
ATOM 682 C CA . PRO A 1 84 ? -5.560 -4.303 -7.639 1.00 91.75 84 PRO A CA 1
ATOM 683 C C . PRO A 1 84 ? -5.640 -5.185 -6.390 1.00 91.75 84 PRO A C 1
ATOM 685 O O . PRO A 1 84 ? -5.577 -4.667 -5.281 1.00 91.75 84 PRO A O 1
ATOM 688 N N . GLU A 1 85 ? -5.752 -6.504 -6.543 1.00 89.75 85 GLU A N 1
ATOM 689 C CA . GLU A 1 85 ? -5.923 -7.450 -5.428 1.00 89.75 85 GLU A CA 1
ATOM 690 C C . GLU A 1 85 ? -4.689 -7.559 -4.528 1.00 89.75 85 GLU A C 1
ATOM 692 O O . GLU A 1 85 ? -4.754 -8.118 -3.438 1.00 89.75 85 GLU A O 1
ATOM 697 N N . MET A 1 86 ? -3.570 -6.977 -4.955 1.00 91.56 86 MET A N 1
ATOM 698 C CA . MET A 1 86 ? -2.351 -6.899 -4.162 1.00 91.56 86 MET A CA 1
ATOM 699 C C . MET A 1 86 ? -2.333 -5.693 -3.213 1.00 91.56 86 MET A C 1
ATOM 701 O O . MET A 1 86 ? -1.289 -5.397 -2.636 1.00 91.56 86 MET A O 1
ATOM 705 N N . TYR A 1 87 ? -3.447 -4.973 -3.054 1.00 94.00 87 TYR A N 1
ATOM 706 C CA . TYR A 1 87 ? -3.542 -3.788 -2.204 1.00 94.00 87 TYR A CA 1
ATOM 707 C C . TYR A 1 87 ? -4.509 -3.992 -1.042 1.00 94.00 87 TYR A C 1
ATOM 709 O O . TYR A 1 87 ? -5.615 -4.501 -1.210 1.00 94.00 87 TYR A O 1
ATOM 717 N N . TYR A 1 88 ? -4.120 -3.502 0.134 1.00 95.00 88 TYR A N 1
ATOM 718 C CA . TYR A 1 88 ? -4.929 -3.559 1.347 1.00 95.00 88 TYR A CA 1
ATOM 719 C C . TYR A 1 88 ? -5.315 -2.165 1.848 1.00 95.00 88 TYR A C 1
ATOM 721 O O . TYR A 1 88 ? -4.513 -1.229 1.741 1.00 95.00 88 TYR A O 1
ATOM 729 N N . PRO A 1 89 ? -6.516 -2.008 2.434 1.00 97.75 89 PRO A N 1
ATOM 730 C CA . PRO A 1 89 ? -6.912 -0.760 3.058 1.00 97.75 89 PRO A CA 1
ATOM 731 C C . PRO A 1 89 ? -6.200 -0.624 4.408 1.00 97.75 89 PRO A C 1
ATOM 733 O O . PRO A 1 89 ? -6.292 -1.492 5.282 1.00 97.75 89 PRO A O 1
ATOM 736 N N . GLN A 1 90 ? -5.490 0.483 4.601 1.00 97.31 90 GLN A N 1
ATOM 737 C CA . GLN A 1 90 ? -4.754 0.770 5.827 1.00 97.31 90 GLN A CA 1
ATOM 738 C C . GLN A 1 90 ? -5.025 2.185 6.336 1.00 97.31 90 GLN A C 1
ATOM 740 O O . GLN A 1 90 ? -5.260 3.130 5.576 1.00 97.31 90 GLN A O 1
ATOM 745 N N . CYS A 1 91 ? -4.979 2.360 7.656 1.00 98.25 91 CYS A N 1
ATOM 746 C CA . CYS A 1 91 ? -4.858 3.689 8.244 1.00 98.25 91 CYS A CA 1
ATOM 747 C C . CYS A 1 91 ? -3.402 4.172 8.128 1.00 98.25 91 CYS A C 1
ATOM 749 O O . CYS A 1 91 ? -2.476 3.362 8.090 1.00 98.25 91 CYS A O 1
ATOM 751 N N . ARG A 1 92 ? -3.183 5.493 8.142 1.00 96.62 92 ARG A N 1
ATOM 752 C CA . ARG A 1 92 ? -1.846 6.094 7.953 1.00 96.62 92 ARG A CA 1
ATOM 753 C C . ARG A 1 92 ? -0.780 5.557 8.906 1.00 96.62 92 ARG A C 1
ATOM 755 O O . ARG A 1 92 ? 0.361 5.358 8.512 1.00 96.62 92 ARG A O 1
ATOM 762 N N . LYS A 1 93 ? -1.153 5.321 10.170 1.00 97.06 93 LYS A N 1
ATOM 763 C CA . LYS A 1 93 ? -0.222 4.827 11.195 1.00 97.06 93 LYS A CA 1
ATOM 764 C C . LYS A 1 93 ? 0.252 3.406 10.884 1.00 97.06 93 LYS A C 1
ATOM 766 O O . LYS A 1 93 ? 1.448 3.144 10.959 1.00 97.06 93 LYS A O 1
ATOM 771 N N . CYS A 1 94 ? -0.676 2.516 10.531 1.00 96.81 94 CYS A N 1
ATOM 772 C CA . CYS A 1 94 ? -0.346 1.142 10.153 1.00 96.81 94 CYS A CA 1
ATOM 773 C C . CYS A 1 94 ? 0.442 1.108 8.843 1.00 96.81 94 CYS A C 1
ATOM 775 O O . CYS A 1 94 ? 1.460 0.430 8.784 1.00 96.81 94 CYS A O 1
ATOM 777 N N . HIS A 1 95 ? 0.046 1.920 7.860 1.00 95.12 95 HIS A N 1
ATOM 778 C CA . HIS A 1 95 ? 0.739 2.006 6.580 1.00 95.12 95 HIS A CA 1
ATOM 779 C C . HIS A 1 95 ? 2.197 2.463 6.741 1.00 95.12 95 HIS A C 1
ATOM 781 O O . HIS A 1 95 ? 3.109 1.780 6.293 1.00 95.12 95 HIS A O 1
ATOM 787 N N . ALA A 1 96 ? 2.449 3.545 7.482 1.00 92.88 96 ALA A N 1
ATOM 788 C CA . ALA A 1 96 ? 3.812 4.018 7.725 1.00 92.88 96 ALA A CA 1
ATOM 789 C C . ALA A 1 96 ? 4.663 3.015 8.529 1.00 92.88 96 ALA A C 1
ATOM 791 O O . ALA A 1 96 ? 5.871 2.905 8.323 1.00 92.88 96 ALA A O 1
ATOM 792 N N . ALA A 1 97 ? 4.062 2.282 9.473 1.00 92.50 97 ALA A N 1
ATOM 793 C CA . ALA A 1 97 ? 4.761 1.209 10.179 1.00 92.50 97 ALA A CA 1
ATOM 794 C C . ALA A 1 97 ? 5.130 0.060 9.229 1.00 92.50 97 ALA A C 1
ATOM 796 O O . ALA A 1 97 ? 6.249 -0.445 9.292 1.00 92.50 97 ALA A O 1
ATOM 797 N N . TYR A 1 98 ? 4.218 -0.297 8.326 1.00 88.44 98 TYR A N 1
ATOM 798 C CA . TYR A 1 98 ? 4.431 -1.311 7.305 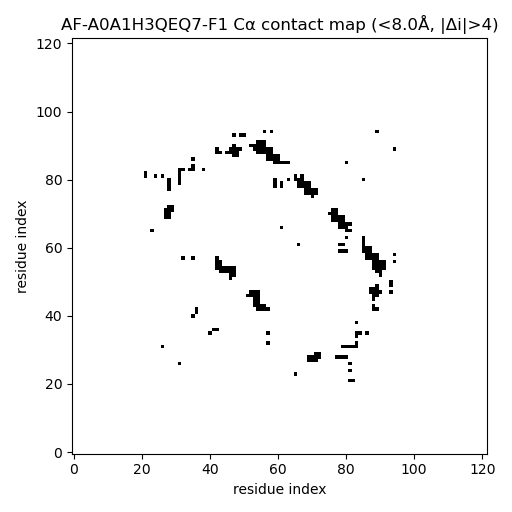1.00 88.44 98 TYR A CA 1
ATOM 799 C C . TYR A 1 98 ? 5.579 -0.950 6.356 1.00 88.44 98 TYR A C 1
ATOM 801 O O . TYR A 1 98 ? 6.499 -1.746 6.170 1.00 88.44 98 TYR A O 1
ATOM 809 N N . ASP A 1 99 ? 5.580 0.274 5.829 1.00 85.94 99 ASP A N 1
ATOM 810 C CA . ASP A 1 99 ? 6.610 0.745 4.900 1.00 85.94 99 ASP A CA 1
ATOM 811 C C . ASP A 1 99 ? 8.003 0.759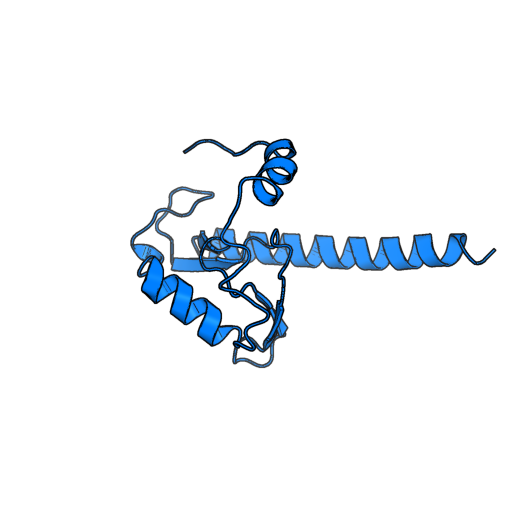 5.536 1.00 85.94 99 ASP A C 1
ATOM 813 O O . ASP A 1 99 ? 8.974 0.346 4.899 1.00 85.94 99 ASP A O 1
ATOM 817 N N . ARG A 1 100 ? 8.106 1.166 6.811 1.00 85.75 100 ARG A N 1
ATOM 818 C CA . ARG A 1 100 ? 9.369 1.102 7.565 1.00 85.75 100 ARG A CA 1
ATOM 819 C C . ARG A 1 100 ? 9.866 -0.333 7.709 1.00 85.75 100 ARG A C 1
ATOM 821 O O . ARG A 1 100 ? 11.005 -0.608 7.347 1.00 85.75 100 ARG A O 1
ATOM 828 N N . ASN A 1 101 ? 8.998 -1.257 8.122 1.00 83.38 101 ASN A N 1
ATOM 829 C CA . ASN A 1 101 ? 9.365 -2.670 8.248 1.00 83.38 101 ASN A CA 1
ATOM 830 C C . ASN A 1 101 ? 9.823 -3.264 6.904 1.00 83.38 101 ASN A C 1
ATOM 832 O O . ASN A 1 101 ? 10.769 -4.052 6.852 1.00 83.38 101 ASN A O 1
ATOM 836 N N . MET A 1 102 ? 9.182 -2.872 5.800 1.00 77.81 102 MET A N 1
ATOM 837 C CA . MET A 1 102 ? 9.572 -3.300 4.456 1.00 77.81 102 MET A CA 1
ATOM 838 C C . MET A 1 102 ? 10.911 -2.701 4.015 1.00 77.81 102 MET A C 1
ATOM 840 O O . MET A 1 102 ? 11.706 -3.392 3.374 1.00 77.81 102 MET A O 1
ATOM 844 N N . ALA A 1 103 ? 11.191 -1.442 4.352 1.00 74.62 103 ALA A N 1
ATOM 845 C CA . ALA A 1 103 ? 12.485 -0.817 4.096 1.00 74.62 103 ALA A CA 1
ATOM 846 C C . ALA A 1 103 ? 13.612 -1.520 4.871 1.00 74.62 103 ALA A C 1
ATOM 848 O O . ALA A 1 103 ? 14.622 -1.888 4.267 1.00 74.62 103 ALA A O 1
ATOM 849 N N . ASP A 1 104 ? 13.399 -1.796 6.159 1.00 70.69 104 ASP A N 1
ATOM 850 C CA . ASP A 1 104 ? 14.356 -2.503 7.016 1.00 70.69 104 ASP A CA 1
ATOM 851 C C . ASP A 1 104 ? 14.625 -3.920 6.498 1.00 70.69 104 ASP A C 1
ATOM 853 O O . ASP A 1 104 ? 15.777 -4.327 6.345 1.00 70.69 104 ASP A O 1
ATOM 857 N N . THR A 1 105 ? 13.569 -4.654 6.127 1.00 73.62 105 THR A N 1
ATOM 858 C CA . THR A 1 105 ? 13.688 -6.005 5.552 1.00 73.62 105 THR A CA 1
ATOM 859 C C . THR A 1 105 ? 14.491 -5.994 4.250 1.00 73.62 105 THR A C 1
ATOM 861 O O . THR A 1 105 ? 15.354 -6.847 4.039 1.00 73.62 105 THR A O 1
ATOM 864 N N . ARG A 1 106 ? 14.265 -5.008 3.372 1.00 68.62 106 ARG A N 1
ATOM 865 C CA . ARG A 1 106 ? 15.023 -4.858 2.118 1.00 68.62 106 ARG A CA 1
ATOM 866 C C . ARG A 1 106 ? 16.484 -4.505 2.371 1.00 68.62 106 ARG A C 1
ATOM 868 O O . ARG A 1 106 ? 17.356 -5.057 1.701 1.00 68.62 106 ARG A O 1
ATOM 875 N N . ALA A 1 107 ? 16.760 -3.622 3.330 1.00 66.38 107 ALA A N 1
ATOM 876 C CA . ALA A 1 107 ? 18.119 -3.278 3.728 1.00 66.38 107 ALA A CA 1
ATOM 877 C C . ALA A 1 107 ? 18.856 -4.508 4.282 1.00 66.38 107 ALA A C 1
ATOM 879 O O . ALA A 1 107 ? 19.965 -4.814 3.838 1.00 66.38 107 ALA A O 1
ATOM 880 N N . ALA A 1 108 ? 18.208 -5.271 5.164 1.00 63.19 108 ALA A N 1
ATOM 881 C CA . ALA A 1 108 ? 18.741 -6.516 5.707 1.00 63.19 108 ALA A CA 1
ATOM 882 C C . ALA A 1 108 ? 19.006 -7.559 4.608 1.00 63.19 108 ALA A C 1
ATOM 884 O O . ALA A 1 108 ? 20.094 -8.133 4.556 1.00 63.19 108 ALA A O 1
ATOM 885 N N . TYR A 1 109 ? 18.067 -7.758 3.676 1.00 65.75 109 TYR A N 1
ATOM 886 C CA . TYR A 1 109 ? 18.254 -8.666 2.541 1.00 65.75 109 TYR A CA 1
ATOM 887 C C . TYR A 1 109 ? 19.407 -8.227 1.626 1.00 65.75 109 TYR A C 1
ATOM 889 O O . TYR A 1 109 ? 20.205 -9.059 1.193 1.00 65.75 109 TYR A O 1
ATOM 897 N N . ALA A 1 110 ? 19.550 -6.926 1.354 1.00 65.88 110 ALA A N 1
ATOM 898 C CA . ALA A 1 110 ? 20.659 -6.400 0.561 1.00 65.88 110 ALA A CA 1
ATOM 899 C C . ALA A 1 110 ? 22.021 -6.637 1.239 1.00 65.88 110 ALA A C 1
ATOM 901 O O . ALA A 1 110 ? 22.983 -7.007 0.561 1.00 65.88 110 ALA A O 1
ATO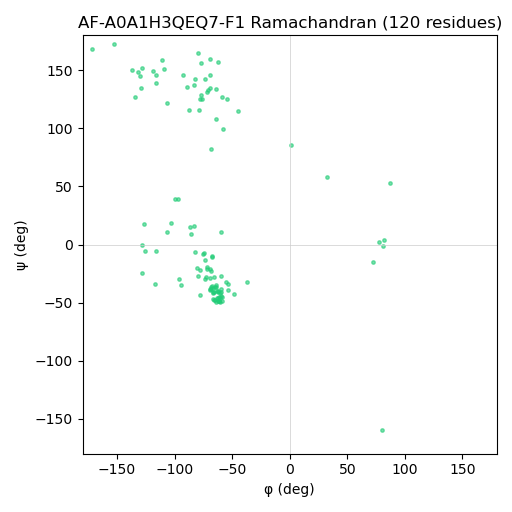M 902 N N . LEU A 1 111 ? 22.104 -6.475 2.565 1.00 69.31 111 LEU A N 1
ATOM 903 C CA . LEU A 1 111 ? 23.304 -6.782 3.351 1.00 69.31 111 LEU A CA 1
ATOM 904 C C . LEU A 1 111 ? 23.622 -8.281 3.336 1.00 69.31 111 LEU A C 1
ATOM 906 O O . LEU A 1 111 ? 24.754 -8.658 3.030 1.00 69.31 111 LEU A O 1
ATOM 910 N N . LEU A 1 112 ? 22.623 -9.135 3.575 1.00 64.31 112 LEU A N 1
ATOM 911 C CA . LEU A 1 112 ? 22.774 -10.589 3.519 1.00 64.31 112 LEU A CA 1
ATOM 912 C C . LEU A 1 112 ? 23.245 -11.043 2.133 1.00 64.31 112 LEU A C 1
ATOM 914 O O . LEU A 1 112 ? 24.166 -11.844 2.031 1.00 64.31 112 LEU A O 1
ATOM 918 N N . LYS A 1 113 ? 22.662 -10.514 1.052 1.00 65.25 113 LYS A N 1
ATOM 919 C CA . LYS A 1 113 ? 23.045 -10.866 -0.323 1.00 65.25 113 LYS A CA 1
ATOM 920 C C . LYS A 1 113 ? 24.484 -10.462 -0.643 1.00 65.25 113 LYS A C 1
ATOM 922 O O . LYS A 1 113 ? 25.169 -11.203 -1.342 1.00 65.25 113 LYS A O 1
ATOM 927 N N . ARG A 1 114 ? 24.959 -9.325 -0.123 1.00 74.31 114 ARG A N 1
ATOM 928 C CA . ARG A 1 114 ? 26.370 -8.920 -0.234 1.00 74.31 114 ARG A CA 1
ATOM 929 C C . ARG A 1 114 ? 27.279 -9.894 0.512 1.00 74.31 114 ARG A C 1
ATOM 931 O O . ARG A 1 114 ? 28.228 -10.384 -0.085 1.00 74.31 114 ARG A O 1
ATOM 938 N N . PHE A 1 115 ? 26.939 -10.231 1.755 1.00 73.44 115 PHE A N 1
ATOM 939 C CA . PHE A 1 115 ? 27.700 -11.175 2.575 1.00 73.44 115 PHE A CA 1
ATOM 940 C C . PHE A 1 115 ? 27.744 -12.581 1.953 1.00 73.44 115 PHE A C 1
ATOM 942 O O . PHE A 1 115 ? 28.816 -13.148 1.765 1.00 73.44 115 PHE A O 1
ATOM 949 N N . LEU A 1 116 ? 26.596 -13.121 1.537 1.00 71.56 116 LEU A N 1
ATOM 950 C CA . LEU A 1 116 ? 26.503 -14.434 0.891 1.00 71.56 116 LEU A CA 1
ATOM 951 C C . LEU A 1 116 ? 27.125 -14.457 -0.517 1.00 71.56 116 LEU A C 1
ATOM 953 O O . LEU A 1 116 ? 27.618 -15.491 -0.964 1.00 71.56 116 LEU A O 1
ATOM 957 N N . GLY A 1 117 ? 27.124 -13.323 -1.221 1.00 58.53 117 GLY A N 1
ATOM 958 C CA . GLY A 1 117 ? 27.832 -13.158 -2.489 1.00 58.53 117 GLY A CA 1
ATOM 959 C C . GLY A 1 117 ? 29.352 -13.190 -2.320 1.00 58.53 117 GLY A C 1
ATOM 960 O O . GLY A 1 117 ? 30.037 -13.765 -3.159 1.00 58.53 117 GLY A O 1
ATOM 961 N N . THR A 1 118 ? 29.876 -12.650 -1.215 1.00 54.69 118 THR A N 1
ATOM 962 C CA . THR A 1 118 ? 31.315 -12.685 -0.913 1.00 54.69 118 THR A CA 1
ATOM 963 C C . THR A 1 118 ? 31.830 -14.066 -0.498 1.00 54.69 118 THR A C 1
ATOM 965 O O . THR A 1 118 ? 32.978 -14.371 -0.791 1.00 54.69 118 THR A O 1
ATOM 968 N N . VAL A 1 119 ? 31.005 -14.939 0.103 1.00 54.09 119 VAL A N 1
ATOM 969 C CA . VAL A 1 119 ? 31.424 -16.322 0.450 1.00 54.09 119 VAL A CA 1
ATOM 970 C C . VAL A 1 119 ? 31.385 -17.305 -0.724 1.00 54.09 119 VAL A C 1
ATOM 972 O O . VAL A 1 119 ? 32.055 -18.326 -0.660 1.00 54.09 119 VAL A O 1
ATOM 975 N N . LYS A 1 120 ? 30.633 -17.033 -1.800 1.00 50.56 120 LYS A N 1
ATOM 976 C CA . LYS A 1 120 ? 30.620 -17.889 -3.008 1.00 50.56 120 LYS A CA 1
ATOM 977 C C . LYS A 1 120 ? 31.779 -17.619 -3.979 1.00 50.56 120 LYS A C 1
ATOM 979 O O . LYS A 1 120 ? 31.897 -18.334 -4.968 1.00 50.56 120 LYS A O 1
ATOM 984 N N . ALA A 1 121 ? 32.585 -16.588 -3.729 1.00 47.16 121 ALA A N 1
ATOM 985 C CA . ALA A 1 121 ? 33.696 -16.173 -4.587 1.00 47.16 121 ALA A CA 1
ATOM 986 C C . ALA A 1 121 ? 35.083 -16.596 -4.049 1.00 47.16 121 ALA A C 1
ATOM 988 O O . ALA A 1 121 ? 36.083 -16.015 -4.467 1.00 47.16 121 ALA A O 1
ATOM 989 N N . ALA A 1 122 ? 35.137 -17.568 -3.130 1.00 43.16 122 ALA A N 1
ATOM 990 C CA . ALA A 1 122 ? 36.361 -18.098 -2.523 1.00 43.16 122 ALA A CA 1
ATOM 991 C C . ALA A 1 122 ? 36.559 -19.582 -2.855 1.00 43.16 122 ALA A C 1
ATOM 993 O O . ALA A 1 122 ? 35.538 -20.309 -2.897 1.00 43.16 122 ALA A O 1
#